Protein AF-A0A9D6ZDL5-F1 (afdb_monomer)

Secondary structure (DSSP, 8-state):
---GGGS-TTTHHHHHHHHHHHHHTTSGGGPPPHHHHHHHHHHTTPPP-------

Mean predicted aligned error: 6.48 Å

pLDDT: mean 85.09, std 10.43, range [62.94, 95.38]

Foldseek 3Di:
DDDLVVDDPVCSVLVVVLVVLVVVCPDPVSNDDPVNVCVSCVVVVDHDDDDDDDD

Solvent-accessible surface area (backbone atoms only — not comparable to full-atom values): 3678 Å² total; per-residue (Å²): 133,93,55,79,85,81,42,61,85,92,46,38,70,62,49,51,54,52,49,53,50,57,66,54,23,81,40,85,95,47,50,79,50,71,67,58,55,53,52,52,41,43,75,73,72,45,86,88,83,88,82,90,78,91,132

Radius of gyration: 13.73 Å; Cα contacts (8 Å, |Δi|>4): 21; chains: 1; bounding box: 28×21×40 Å

Nearest PDB structures (foldseek):
  8h7g-assembly1_O  TM=4.407E-01  e=2.612E+00  Homo sapiens

Sequence (55 aa):
MIRESDFESKSFELIRDILARIGLADVREFGLTWDDCYDFLHKLGYNVKVELVEV

Structure (mmCIF, N/CA/C/O backbone):
data_AF-A0A9D6ZDL5-F1
#
_entry.id   AF-A0A9D6ZDL5-F1
#
loop_
_atom_site.group_PDB
_atom_site.id
_atom_site.type_symbol
_atom_site.label_atom_id
_atom_site.label_alt_id
_atom_site.label_comp_id
_atom_site.label_asym_id
_atom_site.label_entity_id
_atom_site.label_seq_id
_atom_site.pdbx_PDB_ins_code
_atom_site.Cartn_x
_atom_site.Cartn_y
_atom_site.Cartn_z
_atom_site.occupancy
_atom_site.B_iso_or_equiv
_atom_site.auth_seq_id
_atom_site.auth_comp_id
_atom_site.auth_asym_id
_atom_site.auth_atom_id
_atom_site.pdbx_PDB_model_num
ATOM 1 N N . MET A 1 1 ? 10.003 15.498 7.938 1.00 64.38 1 MET A N 1
ATOM 2 C CA . MET A 1 1 ? 10.317 14.401 8.878 1.00 64.38 1 MET A CA 1
ATOM 3 C C . MET A 1 1 ? 8.990 13.861 9.365 1.00 64.38 1 MET A C 1
ATOM 5 O O . MET A 1 1 ? 8.188 14.657 9.832 1.00 64.38 1 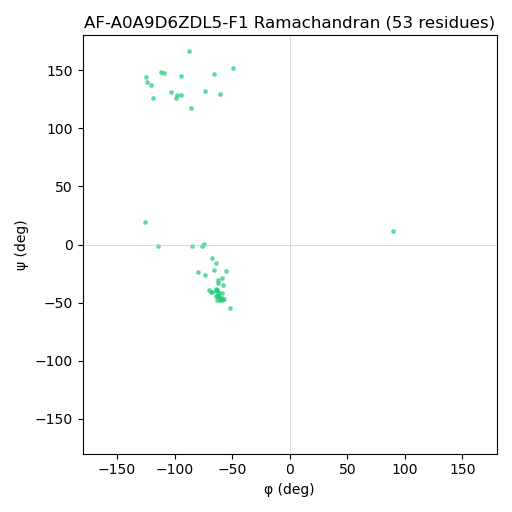MET A O 1
ATOM 9 N N . 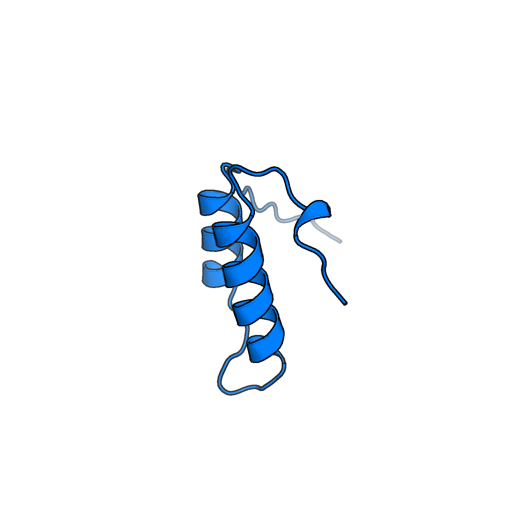ILE A 1 2 ? 8.748 12.571 9.167 1.00 65.81 2 ILE A N 1
ATOM 10 C CA . ILE A 1 2 ? 7.512 11.885 9.563 1.00 65.81 2 ILE A CA 1
ATOM 11 C C . ILE A 1 2 ? 7.515 11.716 11.091 1.00 65.81 2 ILE A C 1
ATOM 13 O O . ILE A 1 2 ? 8.554 11.335 11.635 1.00 65.81 2 ILE A O 1
ATOM 17 N N . ARG A 1 3 ? 6.416 12.046 11.786 1.00 67.19 3 ARG A N 1
ATOM 18 C CA . ARG A 1 3 ? 6.310 11.957 13.256 1.00 67.19 3 ARG A CA 1
ATOM 19 C C . ARG A 1 3 ? 5.334 10.858 13.665 1.00 67.19 3 ARG A C 1
ATOM 21 O O . ARG A 1 3 ? 4.344 10.621 12.987 1.00 67.19 3 ARG A O 1
ATOM 28 N N . GLU A 1 4 ? 5.578 10.221 14.809 1.00 62.94 4 GLU A N 1
ATOM 29 C CA . GLU A 1 4 ? 4.695 9.162 15.335 1.00 62.94 4 GLU A CA 1
ATOM 30 C C . GLU A 1 4 ? 3.256 9.649 15.567 1.00 62.94 4 GLU A C 1
ATOM 32 O O . GLU A 1 4 ? 2.306 8.891 15.409 1.00 62.94 4 GLU A O 1
ATOM 37 N N . SER A 1 5 ? 3.095 10.944 15.863 1.00 68.12 5 SER A N 1
ATOM 38 C CA . SER A 1 5 ? 1.803 11.619 16.023 1.00 68.12 5 SER A CA 1
ATOM 39 C C . SER A 1 5 ? 0.943 11.661 14.760 1.00 68.12 5 SER A C 1
ATOM 41 O O . SER A 1 5 ? -0.242 11.968 14.855 1.00 68.12 5 SER A O 1
ATOM 43 N N . ASP A 1 6 ? 1.530 11.407 13.590 1.00 65.38 6 ASP A N 1
ATOM 44 C CA . ASP A 1 6 ? 0.861 11.558 12.297 1.00 65.38 6 ASP A CA 1
ATOM 45 C C . ASP A 1 6 ? 0.043 10.305 11.916 1.00 65.38 6 ASP A C 1
ATOM 47 O O . ASP A 1 6 ? -0.612 10.287 10.874 1.00 65.38 6 ASP A O 1
ATOM 51 N N . PHE A 1 7 ? 0.054 9.260 12.755 1.00 64.94 7 PHE A N 1
ATOM 52 C CA . PHE A 1 7 ? -0.587 7.973 12.482 1.00 64.94 7 PHE A CA 1
ATOM 53 C C . PHE A 1 7 ? -1.574 7.566 13.581 1.00 64.94 7 PHE A C 1
ATOM 55 O O . PHE A 1 7 ? -1.327 7.760 14.771 1.00 64.94 7 PHE A O 1
ATOM 62 N N . GLU A 1 8 ? -2.682 6.922 13.193 1.00 66.00 8 GLU A N 1
ATOM 63 C CA . GLU A 1 8 ? -3.525 6.202 14.151 1.00 66.00 8 GLU A CA 1
ATOM 64 C C . GLU A 1 8 ? -2.706 5.094 14.830 1.00 66.00 8 GLU A C 1
ATOM 66 O O . GLU A 1 8 ? -2.076 4.267 14.166 1.00 66.00 8 GLU A O 1
ATOM 71 N N . SER A 1 9 ? -2.744 5.050 16.165 1.00 63.94 9 SER A N 1
ATOM 72 C CA . SER A 1 9 ? -1.869 4.213 17.004 1.00 63.94 9 SER A CA 1
ATOM 73 C C . SER A 1 9 ? -1.891 2.716 16.679 1.00 63.94 9 SER A C 1
ATOM 75 O O . SER A 1 9 ? -0.932 2.011 16.977 1.00 63.94 9 SER A O 1
ATOM 77 N N . LYS A 1 10 ? -2.962 2.217 16.053 1.00 69.56 10 LYS A N 1
ATOM 78 C CA . LYS A 1 10 ? -3.090 0.807 15.656 1.00 69.56 10 LYS A CA 1
ATOM 79 C C . LYS A 1 10 ? -2.341 0.454 14.373 1.00 69.56 10 LYS A C 1
ATOM 81 O O . LYS A 1 10 ? -1.993 -0.708 14.195 1.00 69.56 10 LYS A O 1
ATOM 86 N N . SER A 1 11 ? -2.083 1.432 13.509 1.00 76.38 11 SER A N 1
ATOM 87 C CA . SER A 1 11 ? -1.490 1.212 12.185 1.00 76.38 11 SER A CA 1
ATOM 88 C C . SER A 1 11 ? -0.098 1.826 12.049 1.00 76.38 11 SER A C 1
ATOM 90 O O . SER A 1 11 ? 0.522 1.663 11.005 1.00 76.38 11 SER A O 1
ATOM 92 N N . PHE A 1 12 ? 0.412 2.502 13.085 1.00 83.44 12 PHE A N 1
ATOM 93 C CA . PHE A 1 12 ? 1.702 3.195 13.048 1.00 83.44 12 PHE A CA 1
ATOM 94 C C . PHE A 1 12 ? 2.854 2.305 12.562 1.00 83.44 12 PHE A C 1
ATOM 96 O O . PHE A 1 12 ? 3.517 2.649 11.589 1.00 83.44 12 PHE A O 1
ATOM 103 N N . GLU A 1 13 ? 3.054 1.147 13.196 1.00 87.44 13 GLU A N 1
ATOM 104 C CA . GLU A 1 13 ? 4.126 0.207 12.843 1.00 87.44 13 GLU A CA 1
ATOM 105 C C . GLU A 1 13 ? 4.009 -0.256 11.384 1.00 87.44 13 GLU A C 1
ATOM 107 O O . GLU A 1 13 ? 4.973 -0.192 10.625 1.00 87.44 13 GLU A O 1
ATOM 112 N N . LEU A 1 14 ? 2.796 -0.627 10.962 1.00 91.25 14 LEU A N 1
ATOM 113 C CA . LEU A 1 14 ? 2.520 -1.053 9.592 1.00 91.25 14 LEU A CA 1
ATOM 114 C C . LEU A 1 14 ? 2.813 0.062 8.581 1.00 91.25 14 LEU A C 1
ATOM 116 O O . LEU A 1 14 ? 3.440 -0.182 7.551 1.00 91.25 14 LEU A O 1
ATOM 120 N N . ILE A 1 15 ? 2.371 1.287 8.862 1.00 90.88 15 ILE A N 1
ATOM 121 C CA . ILE A 1 15 ? 2.568 2.413 7.950 1.00 90.88 15 ILE A CA 1
ATOM 122 C C . ILE A 1 15 ? 4.046 2.816 7.906 1.00 90.88 15 ILE A C 1
ATOM 124 O O . ILE A 1 15 ? 4.565 3.084 6.823 1.00 90.88 15 ILE A O 1
ATOM 128 N N . ARG A 1 16 ? 4.755 2.801 9.041 1.00 90.56 16 ARG A N 1
ATOM 129 C CA . ARG A 1 16 ? 6.206 3.031 9.099 1.00 90.56 16 ARG A CA 1
ATOM 130 C C . ARG A 1 16 ? 6.955 2.038 8.211 1.00 90.56 16 ARG A C 1
ATOM 132 O O . ARG A 1 16 ? 7.820 2.451 7.439 1.00 90.56 16 ARG A O 1
ATOM 139 N N . ASP A 1 17 ? 6.613 0.758 8.294 1.00 91.69 17 ASP A N 1
ATOM 140 C CA . ASP A 1 17 ? 7.279 -0.295 7.525 1.00 91.69 17 ASP A CA 1
ATOM 141 C C . ASP A 1 17 ? 7.002 -0.157 6.017 1.00 91.69 17 ASP A C 1
ATOM 143 O O . ASP A 1 17 ? 7.920 -0.268 5.198 1.00 91.69 17 ASP A O 1
ATOM 147 N N . ILE A 1 18 ? 5.763 0.180 5.640 1.00 93.44 18 ILE A N 1
ATOM 148 C CA . ILE A 1 18 ? 5.391 0.502 4.252 1.00 93.44 18 ILE A CA 1
ATOM 149 C C . ILE A 1 18 ? 6.196 1.703 3.740 1.00 93.44 18 ILE A C 1
ATOM 151 O O . ILE A 1 18 ? 6.774 1.646 2.654 1.00 93.44 18 ILE A O 1
ATOM 155 N N . LEU A 1 19 ? 6.286 2.780 4.524 1.00 91.06 19 LEU A N 1
ATOM 156 C CA . LEU A 1 19 ? 7.038 3.980 4.155 1.00 91.06 19 LEU A CA 1
ATOM 157 C C . LEU A 1 19 ? 8.534 3.701 3.990 1.00 91.06 19 LEU A C 1
ATOM 159 O O . LEU A 1 19 ? 9.145 4.216 3.054 1.00 91.06 19 LEU A O 1
ATOM 163 N N . ALA A 1 20 ? 9.123 2.867 4.849 1.00 90.50 20 ALA A N 1
ATOM 164 C CA . ALA A 1 20 ? 10.514 2.446 4.711 1.00 90.50 20 ALA A CA 1
ATOM 165 C C . ALA A 1 20 ? 10.745 1.688 3.392 1.00 90.50 20 ALA A C 1
ATOM 167 O O . ALA A 1 20 ? 11.732 1.940 2.697 1.00 90.50 20 ALA A O 1
ATOM 168 N N . ARG A 1 21 ? 9.813 0.805 3.005 1.00 91.25 21 ARG A N 1
ATOM 169 C CA . ARG A 1 21 ? 9.892 0.052 1.745 1.00 91.25 21 ARG A CA 1
ATOM 170 C C . ARG A 1 21 ? 9.722 0.949 0.519 1.00 91.25 21 ARG A C 1
ATOM 172 O O . ARG A 1 21 ? 10.480 0.788 -0.433 1.00 91.25 21 ARG A O 1
ATOM 179 N N . ILE A 1 22 ? 8.795 1.907 0.564 1.00 91.50 22 ILE A N 1
ATOM 180 C CA . ILE A 1 22 ? 8.618 2.916 -0.493 1.00 91.50 22 ILE A CA 1
ATOM 181 C C . ILE 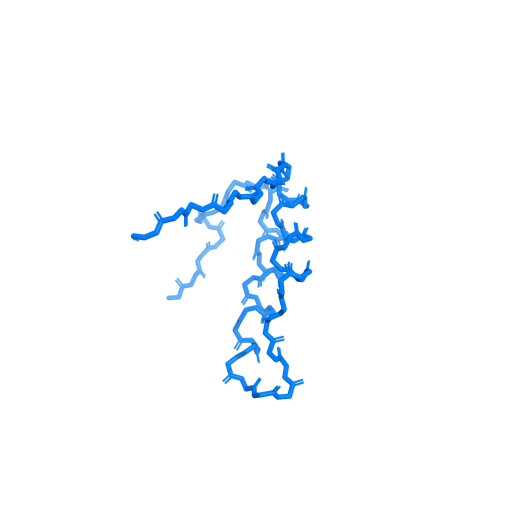A 1 22 ? 9.877 3.781 -0.623 1.00 91.50 22 ILE A C 1
ATOM 183 O O . ILE A 1 22 ? 10.339 4.012 -1.734 1.00 91.50 22 ILE A O 1
ATOM 187 N N . GLY A 1 23 ? 10.474 4.209 0.494 1.00 88.69 23 GLY A N 1
ATOM 188 C CA . GLY A 1 23 ? 11.719 4.982 0.482 1.00 88.69 23 GLY A CA 1
ATOM 189 C C . GLY A 1 23 ? 12.907 4.220 -0.116 1.00 88.69 23 GLY A C 1
ATOM 190 O O . GLY A 1 23 ? 13.747 4.821 -0.777 1.00 88.69 23 GLY A O 1
ATOM 191 N N . LEU A 1 24 ? 12.965 2.896 0.068 1.00 87.19 24 LEU A N 1
ATOM 192 C CA . LEU A 1 24 ? 13.977 2.038 -0.558 1.00 87.19 24 LEU A CA 1
ATOM 193 C C . LEU A 1 24 ? 13.727 1.822 -2.062 1.00 87.19 24 LEU A C 1
ATOM 195 O O . LEU A 1 24 ? 14.669 1.563 -2.807 1.00 87.19 24 LEU A O 1
ATOM 199 N N . ALA A 1 25 ? 12.476 1.916 -2.516 1.00 87.62 25 ALA A N 1
ATOM 200 C CA . ALA A 1 25 ? 12.080 1.600 -3.888 1.00 87.62 25 ALA A CA 1
ATOM 201 C C . ALA A 1 25 ? 12.490 2.650 -4.940 1.00 87.62 25 ALA A C 1
ATOM 203 O O . ALA A 1 25 ? 12.217 2.461 -6.123 1.00 87.62 25 ALA A O 1
ATOM 204 N N . ASP A 1 26 ? 13.168 3.725 -4.531 1.00 76.94 26 ASP A N 1
ATOM 205 C CA . ASP A 1 26 ? 13.696 4.776 -5.416 1.00 76.94 26 ASP A CA 1
ATOM 206 C C . ASP A 1 26 ? 14.838 4.284 -6.338 1.00 76.94 26 ASP A C 1
ATOM 208 O O . ASP A 1 26 ? 15.214 4.948 -7.303 1.00 76.94 26 ASP A O 1
ATOM 212 N N . VAL A 1 27 ? 15.379 3.083 -6.090 1.00 79.62 27 VAL A N 1
ATOM 213 C CA . VAL A 1 27 ? 16.402 2.442 -6.934 1.00 79.62 27 VAL A CA 1
ATOM 214 C C . VAL A 1 27 ? 15.841 1.238 -7.695 1.00 79.62 27 VAL A C 1
ATOM 216 O O . VAL A 1 27 ? 14.972 0.515 -7.203 1.00 79.62 27 VAL A O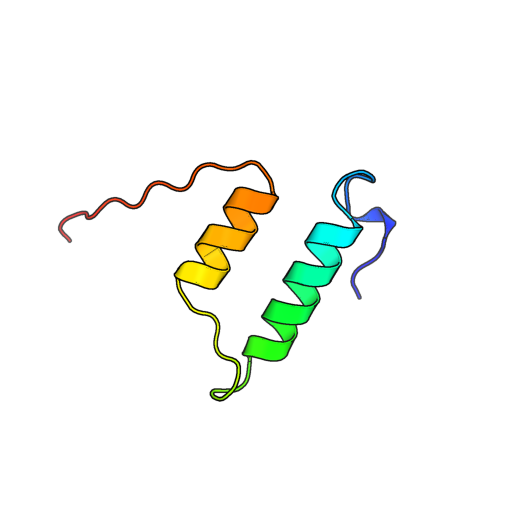 1
ATOM 219 N N . ARG A 1 28 ? 16.359 0.990 -8.909 1.00 70.81 28 ARG A N 1
ATOM 220 C CA . ARG A 1 28 ? 15.845 -0.053 -9.823 1.00 70.81 28 ARG A CA 1
ATOM 221 C C . ARG A 1 28 ? 15.866 -1.452 -9.211 1.00 70.81 28 ARG A C 1
ATOM 223 O O . ARG A 1 28 ? 14.972 -2.244 -9.482 1.00 70.81 28 ARG A O 1
ATOM 230 N N . GLU A 1 29 ? 16.866 -1.743 -8.391 1.00 80.12 29 GLU A N 1
ATOM 231 C CA . GLU A 1 29 ? 17.079 -3.029 -7.726 1.00 80.12 29 GLU A CA 1
ATOM 232 C C . GLU A 1 29 ? 15.988 -3.356 -6.698 1.00 80.12 29 GLU A C 1
ATOM 234 O O . GLU A 1 29 ? 15.781 -4.524 -6.374 1.00 80.12 29 GLU A O 1
ATOM 239 N N . PHE A 1 30 ? 15.277 -2.341 -6.200 1.00 80.00 30 PHE A N 1
ATOM 240 C CA . 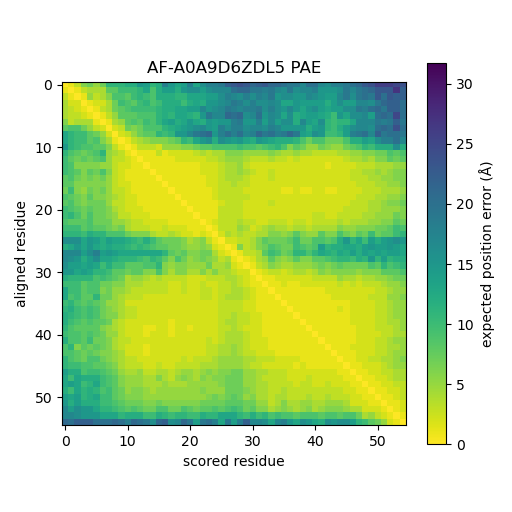PHE A 1 30 ? 14.278 -2.471 -5.139 1.00 80.00 30 PHE A CA 1
ATOM 241 C C . PHE A 1 30 ? 12.916 -1.897 -5.523 1.00 80.00 30 PHE A C 1
ATOM 243 O O . PHE A 1 30 ? 12.111 -1.641 -4.624 1.00 80.00 30 PHE A O 1
ATOM 250 N N . GLY A 1 31 ? 12.670 -1.729 -6.826 1.00 85.38 31 GLY A N 1
ATOM 251 C CA . GLY A 1 31 ? 11.472 -1.101 -7.372 1.00 85.38 31 GLY A CA 1
ATOM 252 C C . GLY A 1 31 ? 10.166 -1.649 -6.794 1.00 85.38 31 GLY A C 1
ATOM 253 O O . GLY A 1 31 ? 10.077 -2.796 -6.354 1.00 85.38 31 GLY A O 1
ATOM 254 N N . LEU A 1 32 ? 9.152 -0.789 -6.792 1.00 91.44 32 LEU A N 1
ATOM 255 C CA . LEU A 1 32 ? 7.833 -1.090 -6.256 1.00 91.44 32 LEU A CA 1
ATOM 256 C C . LEU A 1 32 ? 6.980 -1.775 -7.328 1.00 91.44 32 LEU A C 1
ATOM 258 O O . LEU A 1 32 ? 6.711 -1.190 -8.380 1.00 91.44 32 LEU A O 1
ATOM 262 N N . THR A 1 33 ? 6.566 -3.013 -7.075 1.00 91.56 33 THR A N 1
ATOM 263 C CA . THR A 1 33 ? 5.689 -3.761 -7.982 1.00 91.56 33 THR A CA 1
ATOM 264 C C . THR A 1 33 ? 4.214 -3.482 -7.691 1.00 91.56 33 THR A C 1
ATOM 266 O O . THR A 1 33 ? 3.853 -2.923 -6.654 1.00 91.56 33 THR A O 1
ATOM 269 N N . TRP A 1 34 ? 3.333 -3.886 -8.611 1.00 91.06 34 TRP A N 1
ATOM 270 C CA . TRP A 1 34 ? 1.892 -3.870 -8.354 1.00 91.06 34 TRP A CA 1
ATOM 271 C C . TRP A 1 34 ? 1.517 -4.739 -7.147 1.00 91.06 34 TRP A C 1
ATOM 273 O O . TRP A 1 34 ? 0.716 -4.307 -6.319 1.00 91.06 34 TRP A O 1
ATOM 283 N N . ASP A 1 35 ? 2.124 -5.921 -7.023 1.00 92.62 35 ASP A N 1
ATOM 284 C CA . ASP A 1 35 ? 1.846 -6.848 -5.925 1.00 92.62 35 ASP A CA 1
ATOM 285 C C . ASP A 1 35 ? 2.250 -6.245 -4.569 1.00 92.62 35 ASP A C 1
ATOM 287 O O . ASP A 1 35 ? 1.489 -6.346 -3.609 1.00 92.62 35 ASP A O 1
ATOM 291 N N . ASP A 1 36 ? 3.370 -5.509 -4.505 1.00 92.56 36 ASP A N 1
ATOM 292 C C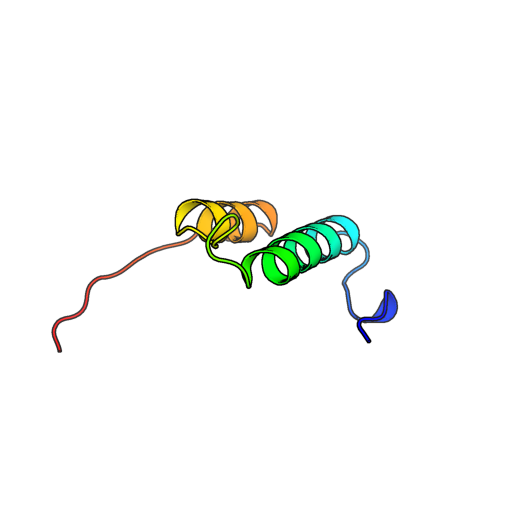A . ASP A 1 36 ? 3.757 -4.761 -3.298 1.00 92.56 36 ASP A CA 1
ATOM 293 C C . ASP A 1 36 ? 2.672 -3.741 -2.900 1.00 92.56 36 ASP A C 1
ATOM 295 O O . ASP A 1 36 ? 2.259 -3.672 -1.739 1.00 92.56 36 ASP A O 1
ATOM 299 N N . CYS A 1 37 ? 2.177 -2.958 -3.867 1.00 92.50 37 CYS A N 1
ATOM 300 C CA . CYS A 1 37 ? 1.121 -1.968 -3.641 1.00 92.50 37 CYS A CA 1
ATOM 301 C C . CYS A 1 37 ? -0.192 -2.618 -3.183 1.00 92.50 37 CYS A C 1
ATOM 303 O O . CYS A 1 37 ? -0.837 -2.121 -2.254 1.00 92.50 37 CYS A O 1
ATOM 305 N N . TYR A 1 38 ? -0.584 -3.719 -3.826 1.00 94.69 38 TYR A N 1
ATOM 306 C CA . TYR A 1 38 ? -1.779 -4.481 -3.477 1.00 94.69 38 TYR A CA 1
ATOM 307 C C . TYR A 1 38 ? -1.693 -5.007 -2.038 1.00 94.69 38 TYR A C 1
ATOM 309 O O . TYR A 1 38 ? -2.612 -4.794 -1.241 1.00 94.69 38 TYR A O 1
ATOM 317 N N . ASP A 1 39 ? -0.559 -5.602 -1.669 1.00 94.69 39 ASP A N 1
ATOM 318 C CA . ASP A 1 39 ? -0.322 -6.152 -0.336 1.00 94.69 39 ASP A CA 1
ATOM 319 C C . ASP A 1 39 ? -0.339 -5.083 0.759 1.00 94.69 39 ASP A C 1
ATOM 321 O O . ASP A 1 39 ? -0.859 -5.322 1.854 1.00 94.69 39 ASP A O 1
ATOM 325 N N . PHE A 1 40 ? 0.213 -3.895 0.499 1.00 94.56 40 PHE A N 1
ATOM 326 C CA . PHE A 1 40 ? 0.179 -2.786 1.456 1.00 94.56 40 PHE A CA 1
ATOM 327 C C . PHE A 1 40 ? -1.250 -2.336 1.740 1.00 94.56 40 PHE A C 1
ATOM 329 O O . PHE A 1 40 ? -1.640 -2.211 2.902 1.00 94.56 40 PHE A O 1
ATOM 336 N N . LEU A 1 41 ? -2.043 -2.137 0.688 1.00 93.44 41 LEU A N 1
ATOM 337 C CA . LEU A 1 41 ? -3.437 -1.716 0.807 1.00 93.44 41 LEU A CA 1
ATOM 338 C C . LEU A 1 41 ? -4.282 -2.783 1.512 1.00 93.44 41 LEU A C 1
ATOM 340 O O . LEU A 1 41 ? -5.075 -2.446 2.392 1.00 93.44 41 LEU A O 1
ATOM 344 N N . HIS A 1 42 ? -4.042 -4.061 1.217 1.00 93.69 42 HIS A N 1
ATOM 345 C CA . HIS A 1 42 ? -4.703 -5.165 1.905 1.00 93.69 42 HIS A CA 1
ATOM 346 C C . HIS A 1 42 ? -4.352 -5.222 3.398 1.00 93.69 42 HIS A C 1
ATOM 348 O O . HIS A 1 42 ? -5.240 -5.356 4.240 1.00 93.69 42 HIS A O 1
ATOM 354 N N . LYS A 1 43 ? -3.072 -5.060 3.764 1.00 92.44 43 LYS A N 1
ATOM 355 C CA . LYS A 1 43 ? -2.638 -4.999 5.176 1.00 92.44 43 LYS A CA 1
ATOM 356 C C . LYS A 1 43 ? -3.243 -3.812 5.925 1.00 92.44 43 LYS A C 1
ATOM 358 O O . LYS A 1 43 ? -3.499 -3.919 7.120 1.00 92.44 43 LYS A O 1
ATOM 363 N N . LEU A 1 44 ? -3.502 -2.709 5.226 1.00 91.69 44 LEU A N 1
ATOM 364 C CA . LEU A 1 44 ? -4.197 -1.538 5.765 1.00 91.69 44 LEU A CA 1
ATOM 365 C C . LEU A 1 44 ? -5.722 -1.735 5.884 1.00 91.69 44 LEU A C 1
ATOM 367 O O . LEU A 1 44 ? -6.411 -0.839 6.367 1.00 91.69 44 LEU A O 1
ATOM 371 N N . GLY A 1 45 ? -6.250 -2.896 5.484 1.00 91.69 45 GLY A N 1
ATOM 372 C CA . GLY A 1 45 ? -7.667 -3.246 5.595 1.00 91.69 45 GLY A CA 1
ATOM 373 C C . GLY A 1 45 ? -8.514 -2.843 4.388 1.00 91.69 45 GLY A C 1
ATOM 374 O O . GLY A 1 45 ? -9.742 -2.903 4.462 1.00 91.69 45 GLY A O 1
ATOM 375 N N . TYR A 1 46 ? -7.891 -2.445 3.279 1.00 92.62 46 TYR A N 1
ATOM 376 C CA . TYR A 1 46 ? -8.592 -2.104 2.046 1.00 92.62 46 TYR A CA 1
ATOM 377 C C . TYR A 1 46 ? -8.657 -3.298 1.099 1.00 92.62 46 TYR A C 1
ATOM 379 O O . TYR A 1 46 ? -7.716 -4.075 0.981 1.00 92.62 46 TYR A O 1
ATOM 387 N N . ASN A 1 47 ? -9.760 -3.403 0.362 1.00 93.44 47 ASN A N 1
ATOM 388 C CA . ASN A 1 47 ? -9.845 -4.307 -0.776 1.00 93.44 47 ASN A CA 1
ATOM 389 C C . ASN A 1 47 ? -9.617 -3.511 -2.063 1.00 93.44 47 ASN A C 1
ATOM 391 O O . ASN A 1 47 ? -10.297 -2.511 -2.301 1.00 93.44 47 ASN A O 1
ATOM 395 N N . VAL A 1 48 ? -8.661 -3.938 -2.882 1.00 92.44 48 VAL A N 1
ATOM 396 C CA . VAL A 1 48 ? -8.250 -3.202 -4.081 1.00 92.44 48 VAL A CA 1
ATOM 397 C C . VAL A 1 48 ? -9.000 -3.738 -5.295 1.00 92.44 48 VAL A C 1
ATOM 399 O O . VAL A 1 48 ? -8.994 -4.938 -5.559 1.00 92.44 48 VAL A O 1
ATOM 402 N N . LYS A 1 49 ? -9.624 -2.839 -6.062 1.00 92.19 49 LYS A N 1
ATOM 403 C CA . LYS A 1 49 ? -10.268 -3.152 -7.342 1.00 92.19 49 LYS A CA 1
ATOM 404 C C . LYS A 1 49 ? -9.585 -2.360 -8.451 1.00 92.19 49 LYS A C 1
ATOM 406 O O . LYS A 1 49 ? -9.485 -1.141 -8.356 1.00 92.19 49 LYS A O 1
ATOM 411 N N . VAL A 1 50 ? -9.139 -3.054 -9.495 1.00 89.94 50 VAL A N 1
ATOM 412 C CA . VAL A 1 50 ? -8.571 -2.441 -10.703 1.00 89.94 50 VAL A CA 1
ATOM 413 C C . VAL A 1 50 ? -9.612 -2.488 -11.812 1.00 89.94 50 VAL A C 1
ATOM 415 O O . VAL A 1 50 ? -10.210 -3.536 -12.056 1.00 89.94 50 VAL A O 1
ATOM 418 N N . GLU A 1 51 ? -9.823 -1.358 -12.479 1.00 93.56 51 GLU A N 1
ATOM 419 C CA . GLU A 1 51 ? -10.734 -1.228 -13.616 1.00 93.56 51 GLU A CA 1
ATOM 420 C C . GLU A 1 51 ? -9.976 -0.674 -14.825 1.00 93.56 51 GLU A C 1
ATOM 422 O O . GLU A 1 51 ? -9.130 0.210 -14.690 1.00 93.56 51 GLU A O 1
ATOM 427 N N . LEU A 1 52 ? -10.274 -1.215 -16.006 1.00 94.50 52 LEU A N 1
ATOM 428 C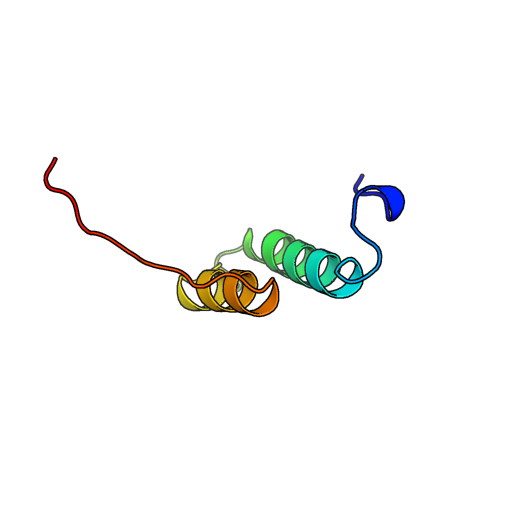 CA . LEU A 1 52 ? -9.761 -0.726 -17.282 1.00 94.50 52 LEU A CA 1
ATOM 429 C C . LEU A 1 52 ? -10.825 0.172 -17.915 1.00 94.50 52 LEU A C 1
ATOM 431 O O . LEU A 1 52 ? -11.976 -0.240 -18.050 1.00 94.50 52 LEU A O 1
ATOM 435 N N . VAL A 1 53 ? -10.431 1.379 -18.311 1.00 95.38 53 VAL A N 1
ATOM 436 C CA . VAL A 1 53 ? -11.277 2.356 -19.008 1.00 95.38 53 VAL A CA 1
ATOM 437 C C . VAL A 1 53 ? -1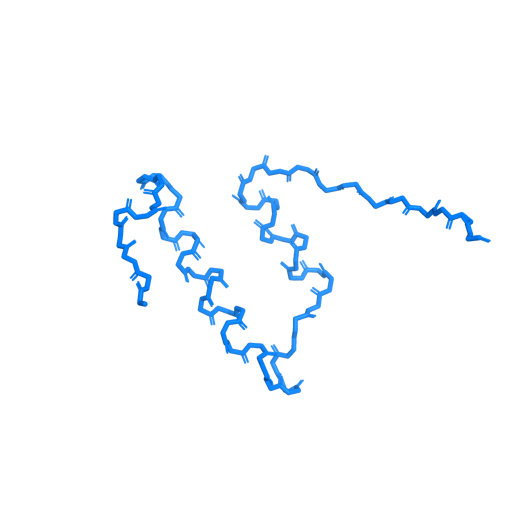0.660 2.689 -20.363 1.00 95.38 53 VAL A C 1
ATOM 439 O O . VAL A 1 53 ? -9.443 2.844 -20.463 1.00 95.38 53 VAL A O 1
ATOM 442 N N . GLU A 1 54 ? -11.493 2.764 -21.404 1.00 91.75 54 GLU A N 1
ATOM 443 C CA . GLU A 1 54 ? -11.079 3.301 -22.707 1.00 91.75 54 GLU A CA 1
ATOM 444 C C . GLU A 1 54 ? -10.764 4.799 -22.584 1.00 91.75 54 GLU A C 1
ATOM 446 O O . GLU A 1 54 ? -11.378 5.503 -21.776 1.00 91.75 54 GLU A O 1
ATOM 451 N N . VAL A 1 55 ? -9.784 5.261 -23.368 1.00 81.62 55 VAL A N 1
ATOM 452 C CA . VAL A 1 55 ? -9.307 6.655 -23.406 1.00 81.62 55 VAL A CA 1
ATOM 453 C C . VAL A 1 55 ? -9.918 7.391 -24.586 1.00 81.62 55 VAL A C 1
ATOM 455 O O . VAL A 1 55 ? -9.883 6.820 -25.699 1.0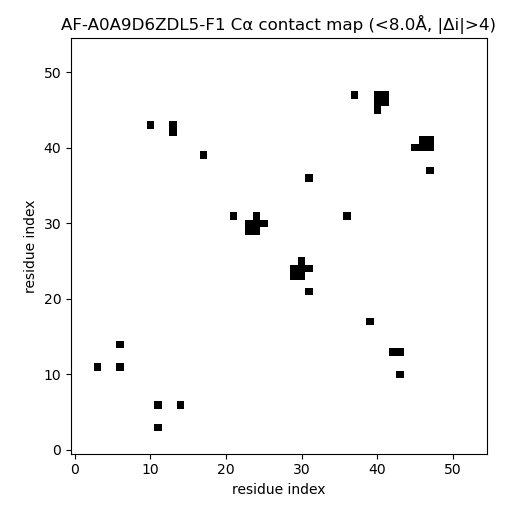0 81.62 55 VAL A O 1
#